Protein AF-A0A7V1ZE60-F1 (afdb_monomer)

Foldseek 3Di:
DCLVQLQVQLQVVLFVVLVVVDVQWPGKGWDFAADPPDDSLDTPDIDMDTDGPDPDPVVCVVVSVVSSNVSSVCSVVVVVCVVVVVGDRD

Sequence (90 aa):
SHVGKLYNIIANRIASDIVNNFEEINEAYVYIVSQIGKPINEPQVLDIKIRTEQNNLKIFENEIKKIAQKHLELLPNLWKEILEGKVQIC

Secondary structure (DSSP, 8-state):
--HHHHHHHHHHHHHHHHHHH-TTEEEE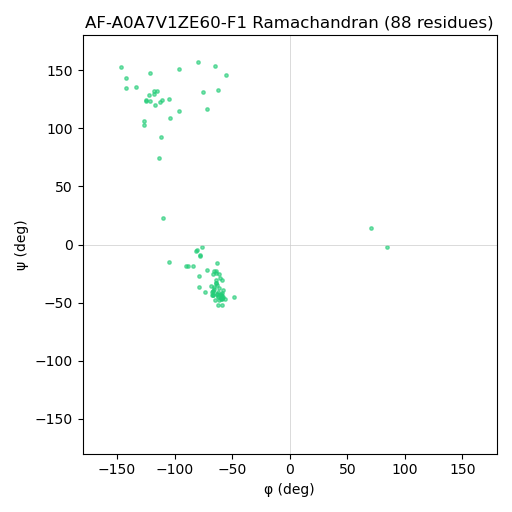EEEEE--TTS-TTS-SEEEEEEEES-S-THHHHHHHHHHHHHHHHHHHHHHHHHHTT-S---

Solvent-accessible surface area (backbone atoms only — not comparable to full-atom values): 5446 Å² total; per-residue (Å²): 139,59,65,68,59,54,46,53,53,48,29,50,51,46,25,51,50,52,39,73,75,32,90,63,34,80,44,52,48,52,48,74,40,79,44,93,95,48,61,88,61,52,51,74,40,78,48,77,48,76,42,53,89,63,91,65,66,73,79,49,49,67,58,54,48,52,54,47,50,56,55,32,72,42,50,87,54,47,64,57,44,49,75,70,63,76,52,91,80,131

pLDDT: mean 87.63, std 9.3, range [47.62, 96.69]

Radius of gyration: 13.68 Å; Cα contacts (8 Å, |Δi|>4): 91; chains: 1; bounding box: 29×27×34 Å

Structure (mmCIF, N/CA/C/O backbone):
data_AF-A0A7V1ZE60-F1
#
_entry.id   AF-A0A7V1ZE60-F1
#
loop_
_atom_site.group_PDB
_atom_site.id
_atom_site.type_symbol
_atom_site.label_atom_id
_atom_site.label_alt_id
_atom_site.label_comp_id
_atom_site.label_asym_id
_atom_site.label_entity_id
_atom_site.label_seq_id
_atom_site.pdbx_PDB_ins_code
_atom_site.Cartn_x
_atom_site.Cartn_y
_atom_site.Cartn_z
_atom_site.occupancy
_atom_site.B_iso_or_equiv
_atom_site.auth_seq_id
_atom_site.auth_comp_id
_atom_site.auth_asym_id
_atom_site.auth_atom_id
_atom_site.pdbx_PDB_model_num
ATOM 1 N N . SER A 1 1 ? -1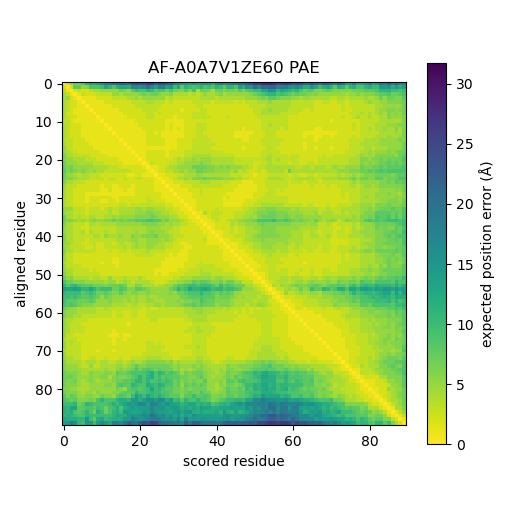4.765 3.951 12.869 1.00 47.62 1 SER A N 1
ATOM 2 C CA . SER A 1 1 ? -15.497 4.228 11.611 1.00 47.62 1 SER A CA 1
ATOM 3 C C . SER A 1 1 ? -14.654 4.879 10.503 1.00 47.62 1 SER A C 1
ATOM 5 O O . SER A 1 1 ? -15.154 4.963 9.392 1.00 47.62 1 SER A O 1
ATOM 7 N N . HIS A 1 2 ? -13.383 5.273 10.714 1.00 69.00 2 HIS A N 1
ATOM 8 C CA . HIS A 1 2 ? -12.573 5.955 9.679 1.00 69.00 2 HIS A CA 1
ATOM 9 C C . HIS A 1 2 ? -11.405 5.153 9.076 1.00 69.00 2 HIS A C 1
ATOM 11 O O . HIS A 1 2 ? -10.488 5.737 8.508 1.00 69.00 2 HIS A O 1
ATOM 17 N N . VAL A 1 3 ? -11.451 3.818 9.130 1.00 73.69 3 VAL A N 1
ATOM 18 C CA . VAL A 1 3 ? -10.385 2.961 8.570 1.00 73.69 3 VAL A CA 1
ATOM 19 C C . VAL A 1 3 ? -10.170 3.232 7.075 1.00 73.69 3 VAL A C 1
ATOM 21 O O . VAL A 1 3 ? -9.034 3.362 6.639 1.00 73.69 3 VAL A O 1
ATOM 24 N N . GLY A 1 4 ? -11.248 3.454 6.312 1.00 78.56 4 GLY A N 1
ATOM 25 C CA . GLY A 1 4 ? -11.148 3.788 4.886 1.00 78.56 4 GLY A CA 1
ATOM 26 C C . GLY A 1 4 ? -10.391 5.092 4.598 1.00 78.56 4 GLY A C 1
ATOM 27 O O . GLY A 1 4 ? -9.602 5.141 3.662 1.00 78.56 4 GLY A O 1
ATOM 28 N N . LYS A 1 5 ? -10.550 6.135 5.430 1.00 84.88 5 LYS A N 1
ATOM 29 C CA . LYS A 1 5 ? -9.779 7.383 5.265 1.00 84.88 5 LYS A CA 1
ATOM 30 C C . LYS A 1 5 ? -8.297 7.165 5.560 1.00 84.88 5 LYS A C 1
ATOM 32 O O . LYS A 1 5 ? -7.459 7.638 4.804 1.00 84.88 5 LYS A O 1
ATOM 37 N N . LEU A 1 6 ? -7.984 6.425 6.627 1.00 86.50 6 LEU A N 1
ATOM 38 C CA . LEU A 1 6 ? -6.600 6.084 6.974 1.00 86.50 6 LEU A CA 1
ATOM 39 C C . LEU A 1 6 ? -5.928 5.301 5.843 1.00 86.50 6 LEU A C 1
ATOM 41 O O . LEU A 1 6 ? -4.798 5.602 5.476 1.00 86.50 6 LEU A O 1
ATOM 45 N N . TYR A 1 7 ? -6.645 4.346 5.253 1.00 90.38 7 TYR A N 1
ATOM 46 C CA . TYR A 1 7 ? -6.142 3.564 4.129 1.00 90.38 7 TYR A CA 1
ATOM 47 C C . TYR A 1 7 ? -5.942 4.405 2.879 1.00 90.38 7 TYR A C 1
ATOM 49 O O . TYR A 1 7 ? -4.907 4.260 2.247 1.00 90.38 7 TYR A O 1
ATOM 57 N N . ASN A 1 8 ? -6.842 5.338 2.565 1.00 89.75 8 ASN A N 1
ATOM 58 C CA . ASN A 1 8 ? -6.626 6.256 1.445 1.00 89.75 8 ASN A CA 1
ATOM 59 C C . ASN A 1 8 ? -5.385 7.137 1.649 1.00 89.75 8 ASN A C 1
ATOM 61 O O . ASN A 1 8 ? -4.620 7.352 0.712 1.00 89.75 8 ASN A O 1
ATOM 65 N N . ILE A 1 9 ? -5.154 7.629 2.868 1.00 89.81 9 ILE A N 1
ATOM 66 C CA . ILE A 1 9 ? -3.965 8.435 3.184 1.00 89.81 9 ILE A CA 1
ATOM 67 C C . ILE A 1 9 ? -2.694 7.592 3.030 1.00 89.81 9 ILE A C 1
ATOM 69 O O . ILE A 1 9 ? -1.744 8.021 2.379 1.00 89.81 9 ILE A O 1
ATOM 73 N N . ILE A 1 10 ? -2.674 6.386 3.600 1.00 91.69 10 ILE A N 1
ATOM 74 C CA . ILE A 1 10 ? -1.517 5.488 3.524 1.00 91.69 10 ILE A CA 1
ATOM 75 C C . ILE A 1 10 ? -1.270 4.992 2.105 1.00 91.69 10 ILE A C 1
ATOM 77 O O . ILE A 1 10 ? -0.122 4.955 1.684 1.00 91.69 10 ILE A O 1
ATOM 81 N N . ALA A 1 11 ? -2.317 4.670 1.348 1.00 93.75 11 ALA A N 1
ATOM 82 C CA . ALA A 1 11 ? -2.195 4.267 -0.046 1.00 93.75 11 ALA A CA 1
ATOM 83 C C . ALA A 1 11 ? -1.502 5.359 -0.871 1.00 93.75 11 ALA A C 1
ATOM 85 O O . ALA A 1 11 ? -0.552 5.065 -1.592 1.00 93.75 11 ALA A O 1
ATOM 86 N N . ASN A 1 12 ? -1.907 6.622 -0.689 1.00 93.31 12 ASN A N 1
ATOM 87 C CA . ASN A 1 12 ? -1.238 7.758 -1.323 1.00 93.31 12 ASN A CA 1
ATOM 88 C C . ASN A 1 12 ? 0.217 7.903 -0.861 1.00 93.31 12 ASN A C 1
ATOM 90 O O . ASN A 1 12 ? 1.097 8.061 -1.698 1.00 93.31 12 ASN A O 1
ATOM 94 N N . ARG A 1 13 ? 0.496 7.797 0.446 1.00 93.06 13 ARG A N 1
ATOM 95 C CA . ARG A 1 13 ? 1.874 7.877 0.966 1.00 93.06 13 ARG A CA 1
ATOM 96 C C . ARG A 1 13 ? 2.769 6.786 0.388 1.00 93.06 13 ARG A C 1
ATOM 98 O O . ARG A 1 13 ? 3.865 7.103 -0.050 1.00 93.06 13 ARG A O 1
ATOM 105 N N . ILE A 1 14 ? 2.299 5.540 0.347 1.00 95.25 14 ILE A N 1
ATOM 106 C CA . ILE A 1 14 ? 3.035 4.416 -0.244 1.00 95.25 14 ILE A CA 1
ATOM 107 C C . ILE A 1 14 ? 3.281 4.678 -1.732 1.00 95.25 14 ILE A C 1
ATOM 109 O O . ILE A 1 14 ? 4.411 4.536 -2.183 1.00 95.25 14 ILE A O 1
ATOM 113 N N . ALA A 1 15 ? 2.258 5.092 -2.487 1.00 95.94 15 ALA A N 1
ATOM 114 C CA . ALA A 1 15 ? 2.400 5.382 -3.913 1.00 95.94 15 ALA A CA 1
ATOM 115 C C . ALA A 1 15 ? 3.437 6.488 -4.170 1.00 95.94 15 ALA A C 1
ATOM 117 O O . ALA A 1 15 ? 4.325 6.316 -5.002 1.00 95.94 15 ALA A O 1
ATOM 118 N N . SER A 1 16 ? 3.366 7.591 -3.418 1.00 95.06 16 SER A N 1
ATOM 119 C CA . SER A 1 16 ? 4.335 8.686 -3.508 1.00 95.06 16 SER A CA 1
ATOM 120 C C . SER A 1 16 ? 5.746 8.246 -3.121 1.00 95.06 16 SER A C 1
ATOM 122 O O . SER A 1 16 ? 6.697 8.611 -3.799 1.00 95.06 16 SER A O 1
ATOM 124 N N . ASP A 1 17 ? 5.898 7.458 -2.057 1.00 95.81 17 ASP A N 1
ATOM 125 C CA . ASP A 1 17 ? 7.206 6.979 -1.602 1.00 95.81 17 ASP A CA 1
ATOM 126 C C . ASP A 1 17 ? 7.834 6.037 -2.642 1.00 95.81 17 ASP A C 1
ATOM 128 O O . ASP A 1 17 ? 9.022 6.133 -2.921 1.00 95.81 17 ASP A O 1
ATOM 132 N N . ILE A 1 18 ? 7.044 5.182 -3.299 1.00 95.31 18 ILE A N 1
ATOM 133 C CA . ILE A 1 18 ? 7.535 4.329 -4.392 1.00 95.31 18 ILE A CA 1
ATOM 134 C C . ILE A 1 18 ? 8.047 5.181 -5.561 1.00 95.31 18 ILE A C 1
ATOM 136 O O . ILE A 1 18 ? 9.182 4.995 -5.985 1.00 95.31 18 ILE A O 1
ATOM 140 N N . VAL A 1 19 ? 7.248 6.129 -6.057 1.00 95.25 19 VAL A N 1
ATOM 141 C CA . VAL A 1 19 ? 7.643 6.975 -7.200 1.00 95.25 19 VAL A CA 1
ATOM 142 C C . VAL A 1 19 ? 8.853 7.859 -6.863 1.00 95.25 19 VAL A C 1
ATOM 144 O O . VAL A 1 19 ? 9.691 8.108 -7.719 1.00 95.25 19 VAL A O 1
ATOM 147 N N . ASN A 1 20 ? 8.991 8.301 -5.610 1.00 94.88 20 ASN A N 1
ATOM 148 C CA . ASN A 1 20 ? 10.117 9.140 -5.189 1.00 94.88 20 ASN A CA 1
ATOM 149 C C . ASN A 1 20 ? 11.419 8.360 -4.933 1.00 94.88 20 ASN A C 1
ATOM 151 O O . ASN A 1 20 ? 12.492 8.948 -5.030 1.00 94.88 20 ASN A O 1
ATOM 155 N N . ASN A 1 21 ? 11.349 7.074 -4.563 1.00 93.75 21 ASN A N 1
ATOM 156 C CA . ASN A 1 21 ? 12.543 6.258 -4.294 1.00 93.75 21 ASN A CA 1
ATOM 157 C C . ASN A 1 21 ? 13.097 5.556 -5.543 1.00 93.75 21 ASN A C 1
ATOM 159 O O . ASN A 1 21 ? 14.250 5.129 -5.522 1.00 93.75 21 ASN A O 1
ATOM 163 N N . PHE A 1 22 ? 12.298 5.417 -6.603 1.00 92.44 22 PHE A N 1
ATOM 164 C CA . PHE A 1 22 ? 12.691 4.734 -7.836 1.00 92.44 22 PHE A CA 1
ATOM 165 C C . PHE A 1 22 ? 12.456 5.643 -9.039 1.00 92.44 22 PHE A C 1
ATOM 167 O O . PHE A 1 22 ? 11.319 5.809 -9.477 1.00 92.44 22 PHE A O 1
ATOM 174 N N . GLU A 1 23 ? 13.534 6.187 -9.610 1.00 89.62 23 GLU A N 1
ATOM 175 C CA . GLU A 1 23 ? 13.461 7.021 -10.821 1.00 89.62 23 GLU A CA 1
ATOM 176 C C . GLU A 1 23 ? 12.886 6.247 -12.019 1.00 89.62 23 GLU A C 1
ATOM 178 O O . GLU A 1 23 ? 12.288 6.832 -12.920 1.00 89.62 23 GLU A O 1
ATOM 183 N N . GLU A 1 24 ? 13.019 4.919 -12.020 1.00 92.44 24 GLU A N 1
ATOM 184 C CA . GLU A 1 24 ? 12.515 4.047 -13.077 1.00 92.44 24 GLU A CA 1
ATOM 185 C C . GLU A 1 24 ? 11.000 3.794 -13.004 1.00 92.44 24 GLU A C 1
ATOM 187 O O . GLU A 1 24 ? 10.448 3.187 -13.926 1.00 92.44 24 GLU A O 1
ATOM 192 N N . ILE A 1 25 ? 10.317 4.198 -11.925 1.00 93.62 25 ILE A N 1
ATOM 193 C CA . ILE A 1 25 ? 8.875 3.991 -11.739 1.00 93.62 25 ILE A CA 1
ATOM 194 C C . ILE A 1 25 ? 8.132 5.304 -11.995 1.00 93.62 25 ILE A C 1
ATOM 196 O O . ILE A 1 25 ? 8.157 6.224 -11.185 1.00 93.62 25 ILE A O 1
ATOM 200 N N . ASN A 1 26 ? 7.400 5.373 -13.108 1.00 92.31 26 ASN A N 1
ATOM 201 C CA . ASN A 1 26 ? 6.670 6.578 -13.509 1.00 92.31 26 ASN A CA 1
ATOM 202 C C . ASN A 1 26 ? 5.350 6.756 -12.745 1.00 92.31 26 ASN A C 1
ATOM 204 O O . ASN A 1 26 ? 4.935 7.878 -12.469 1.00 92.31 26 ASN A O 1
ATOM 208 N N . GLU A 1 27 ? 4.65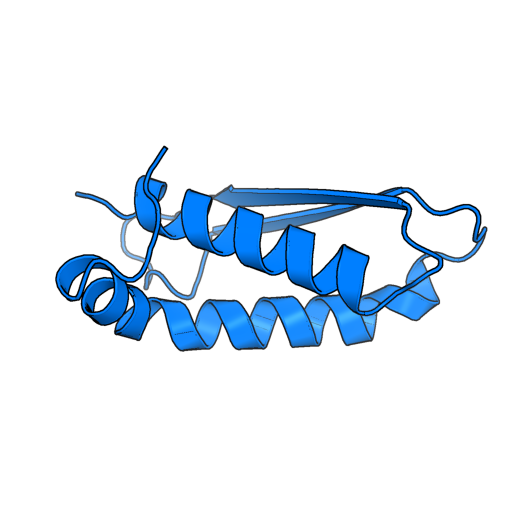4 5.654 -12.453 1.00 94.19 27 GLU A N 1
ATOM 209 C CA . GLU A 1 27 ? 3.335 5.669 -11.813 1.00 94.19 27 GLU A CA 1
ATOM 210 C C . GLU A 1 27 ? 3.220 4.501 -10.829 1.00 94.19 27 GLU A C 1
ATOM 212 O O . GLU A 1 27 ? 3.687 3.391 -11.105 1.00 94.19 27 GLU A O 1
ATOM 217 N N . ALA A 1 28 ? 2.548 4.731 -9.702 1.00 95.94 28 ALA A N 1
ATOM 218 C CA . ALA A 1 28 ? 2.217 3.700 -8.728 1.00 95.94 28 ALA A CA 1
ATOM 219 C C . ALA A 1 28 ? 0.749 3.820 -8.296 1.00 95.94 28 ALA A C 1
ATOM 221 O O . ALA A 1 28 ? 0.259 4.906 -7.991 1.00 95.94 28 ALA A O 1
ATOM 222 N N . TYR A 1 29 ? 0.060 2.684 -8.236 1.00 96.44 29 TYR A N 1
ATOM 223 C CA . TYR A 1 29 ? -1.317 2.554 -7.771 1.00 96.44 29 TYR A CA 1
ATOM 224 C C . TYR A 1 29 ? -1.351 1.577 -6.604 1.00 96.44 29 TYR A C 1
ATOM 226 O O . TYR A 1 29 ? -0.836 0.464 -6.710 1.00 96.44 29 TYR A O 1
ATOM 234 N N . VAL A 1 30 ? -1.968 1.985 -5.499 1.00 96.69 30 VAL A N 1
ATOM 235 C CA . VAL A 1 30 ? -2.009 1.205 -4.259 1.00 96.69 30 VAL A CA 1
ATOM 236 C C . VAL A 1 30 ? -3.462 1.013 -3.843 1.00 96.69 30 VAL A C 1
ATOM 238 O O . VAL A 1 30 ? -4.191 1.985 -3.651 1.00 96.69 30 VAL A O 1
ATOM 241 N N . TYR A 1 31 ? -3.875 -0.241 -3.679 1.00 95.25 31 TYR A N 1
ATOM 242 C CA . TYR A 1 31 ? -5.208 -0.619 -3.217 1.00 95.25 31 TYR A CA 1
ATOM 243 C C . TYR A 1 31 ? -5.101 -1.374 -1.899 1.00 95.25 31 TYR A C 1
ATOM 245 O O . TYR A 1 31 ? -4.353 -2.343 -1.785 1.00 95.25 31 TYR A O 1
ATOM 253 N N . ILE A 1 32 ? -5.873 -0.944 -0.902 1.00 94.12 32 ILE A N 1
ATOM 254 C CA . ILE A 1 32 ? -5.878 -1.555 0.429 1.00 94.12 32 ILE A CA 1
ATOM 255 C C . ILE A 1 32 ? -7.306 -1.959 0.778 1.00 94.12 32 ILE A C 1
ATOM 257 O O . ILE A 1 32 ? -8.215 -1.128 0.778 1.00 94.12 32 ILE A O 1
ATOM 261 N N . VAL A 1 33 ? -7.496 -3.237 1.101 1.00 91.94 33 VAL A N 1
ATOM 262 C CA . VAL A 1 33 ? -8.789 -3.803 1.501 1.00 91.94 33 VAL A CA 1
ATOM 263 C C . VAL A 1 33 ? -8.718 -4.213 2.965 1.00 91.94 33 VAL A C 1
ATOM 265 O O . VAL A 1 33 ? -7.865 -5.011 3.353 1.00 91.94 33 VAL A O 1
ATOM 268 N N . SER A 1 34 ? -9.609 -3.666 3.792 1.00 90.25 34 SER A N 1
ATOM 269 C CA . SER A 1 34 ? -9.721 -4.044 5.204 1.00 90.25 34 SER A CA 1
ATOM 270 C C . SER A 1 34 ? -10.488 -5.351 5.377 1.00 90.25 34 SER A C 1
ATOM 272 O O . SER A 1 34 ? -11.330 -5.711 4.558 1.00 90.25 34 SER A O 1
ATOM 274 N N . GLN A 1 35 ? -10.251 -6.017 6.506 1.00 88.25 35 GLN A N 1
ATOM 275 C CA . GLN A 1 35 ? -11.074 -7.125 6.977 1.00 88.25 35 GLN A CA 1
ATOM 276 C C . GLN A 1 35 ? -11.696 -6.762 8.326 1.00 88.25 35 GLN A C 1
ATOM 278 O O . GLN A 1 35 ? -11.010 -6.295 9.237 1.00 88.25 35 GLN A O 1
ATOM 283 N N . ILE A 1 36 ? -13.004 -6.977 8.476 1.00 86.44 36 ILE A N 1
ATOM 284 C CA . ILE A 1 36 ? -13.685 -6.766 9.760 1.00 86.44 36 ILE A CA 1
ATOM 285 C C . ILE A 1 36 ? -13.096 -7.725 10.804 1.00 86.44 36 ILE A C 1
ATOM 287 O O . ILE A 1 36 ? -12.935 -8.914 10.540 1.00 86.44 36 ILE A O 1
ATOM 291 N N . GLY A 1 37 ? -12.783 -7.201 11.991 1.00 86.12 37 GLY A N 1
ATOM 292 C CA . GLY A 1 37 ? -12.213 -7.976 13.098 1.00 86.12 37 GLY A CA 1
ATOM 293 C C . GLY A 1 37 ? -10.692 -8.151 13.048 1.00 86.12 37 GLY A C 1
ATOM 294 O O . GLY A 1 37 ? -10.131 -8.722 13.981 1.00 86.12 37 GLY A O 1
ATOM 295 N N . LYS A 1 38 ? -10.014 -7.638 12.011 1.00 87.69 38 LYS A N 1
ATOM 296 C CA . LYS A 1 38 ? -8.549 -7.600 11.934 1.00 87.69 38 LYS A CA 1
ATOM 297 C C . LYS A 1 38 ? -7.974 -6.253 12.389 1.00 87.69 38 LYS A C 1
ATOM 299 O O . LYS A 1 38 ? -8.646 -5.225 12.254 1.00 87.69 38 LYS A O 1
ATOM 304 N N . PRO A 1 39 ? -6.739 -6.239 12.927 1.00 87.50 39 PRO A N 1
ATOM 305 C CA . PRO A 1 39 ? -6.007 -5.005 13.187 1.00 87.50 39 PRO A CA 1
ATOM 306 C C . PRO A 1 39 ? -5.868 -4.148 11.923 1.00 87.50 39 PRO A C 1
ATOM 308 O O . PRO A 1 39 ? -5.713 -4.668 10.823 1.00 87.50 39 PRO A O 1
ATOM 311 N N . ILE A 1 40 ? -5.882 -2.819 12.064 1.00 85.06 40 ILE A N 1
ATOM 312 C CA . ILE A 1 40 ? -5.811 -1.910 10.904 1.00 85.06 40 ILE A CA 1
ATOM 313 C C . ILE A 1 40 ? -4.487 -2.011 10.134 1.00 85.06 40 ILE A C 1
ATOM 315 O O . ILE A 1 40 ? -4.460 -1.695 8.951 1.00 85.06 40 ILE A O 1
ATOM 319 N N . ASN A 1 41 ? -3.411 -2.450 10.781 1.00 88.00 41 ASN A N 1
ATOM 320 C CA . ASN A 1 41 ? -2.102 -2.706 10.178 1.00 88.00 41 ASN A CA 1
ATOM 321 C C . ASN A 1 41 ? -2.014 -4.078 9.479 1.00 88.00 41 ASN A C 1
ATOM 323 O O . ASN A 1 41 ? -1.016 -4.346 8.819 1.00 88.00 41 ASN A O 1
ATOM 327 N N . GLU A 1 42 ? -3.046 -4.921 9.587 1.00 89.31 42 GLU A N 1
ATOM 328 C CA . GLU A 1 42 ? -3.169 -6.212 8.899 1.00 89.31 42 GLU A CA 1
ATOM 329 C C . GLU A 1 42 ? -4.327 -6.166 7.882 1.00 89.31 42 GLU A C 1
ATOM 331 O O . GLU A 1 42 ? -5.405 -6.718 8.136 1.00 89.31 42 GLU A O 1
ATOM 336 N N . PRO A 1 43 ? -4.158 -5.483 6.734 1.00 91.19 43 PRO A N 1
ATOM 337 C CA . PRO A 1 43 ? -5.180 -5.481 5.696 1.00 91.19 43 PRO A CA 1
ATOM 338 C C . PRO A 1 43 ? -5.360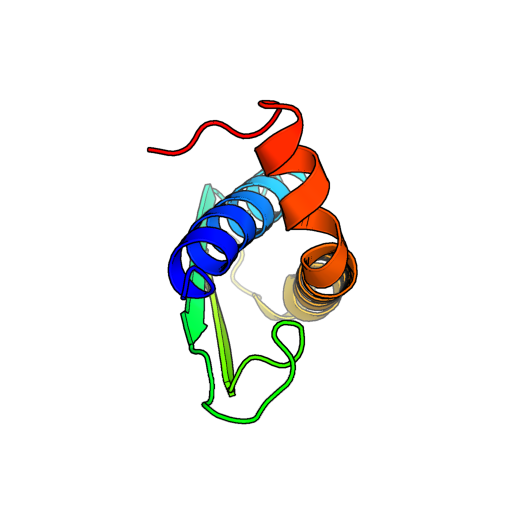 -6.886 5.106 1.00 91.19 43 PRO A C 1
ATOM 340 O O . PRO A 1 43 ? -4.429 -7.689 5.069 1.00 91.19 43 PRO A O 1
ATOM 343 N N . GLN A 1 44 ? -6.557 -7.169 4.588 1.00 92.94 44 GLN A N 1
ATOM 344 C CA . GLN A 1 44 ? -6.830 -8.415 3.869 1.00 92.94 44 GLN A CA 1
ATOM 345 C C . GLN A 1 44 ? -5.983 -8.515 2.602 1.00 92.94 44 GLN A C 1
ATOM 347 O O . GLN A 1 44 ? -5.481 -9.580 2.253 1.00 92.94 44 GLN A O 1
ATOM 352 N N . VAL A 1 45 ? -5.886 -7.391 1.891 1.00 94.00 45 VAL A N 1
ATOM 353 C CA . VAL A 1 45 ? -5.154 -7.258 0.638 1.00 94.00 45 VAL A CA 1
ATOM 354 C C . VAL A 1 45 ? -4.485 -5.895 0.624 1.00 94.00 45 VAL A C 1
ATOM 356 O O . VAL A 1 45 ? -5.117 -4.883 0.936 1.00 94.00 45 VAL A O 1
ATOM 359 N N . LEU A 1 46 ? -3.220 -5.886 0.223 1.00 94.44 46 LEU A N 1
ATOM 360 C CA . LEU A 1 46 ? -2.489 -4.698 -0.182 1.00 94.44 46 LEU A CA 1
ATOM 361 C C . LEU A 1 46 ? -1.917 -4.983 -1.573 1.00 94.44 46 LEU A C 1
ATOM 363 O O . LEU A 1 46 ? -0.977 -5.761 -1.711 1.00 94.44 46 LEU A O 1
ATOM 367 N N . ASP A 1 47 ? -2.555 -4.419 -2.593 1.00 96.12 47 ASP A N 1
ATOM 368 C CA . ASP A 1 47 ? -2.199 -4.610 -3.999 1.00 96.12 47 ASP A CA 1
ATOM 369 C C . ASP A 1 47 ? -1.486 -3.359 -4.511 1.00 96.12 47 ASP A C 1
ATOM 371 O O . ASP A 1 47 ? -2.000 -2.245 -4.380 1.00 96.12 47 ASP A O 1
ATOM 375 N N . ILE A 1 48 ? -0.290 -3.540 -5.067 1.00 95.50 48 ILE A N 1
ATOM 376 C CA . ILE A 1 48 ? 0.539 -2.456 -5.592 1.00 95.50 48 ILE A CA 1
ATOM 377 C C . ILE A 1 48 ? 0.805 -2.736 -7.062 1.00 95.50 48 ILE A C 1
ATOM 379 O O . ILE A 1 48 ? 1.371 -3.768 -7.421 1.00 95.50 48 ILE A O 1
ATOM 383 N N . LYS A 1 49 ? 0.441 -1.777 -7.907 1.00 94.69 49 LYS A N 1
ATOM 384 C CA . LYS A 1 49 ? 0.721 -1.802 -9.340 1.00 94.69 49 LYS A CA 1
ATOM 385 C C . LYS A 1 49 ? 1.656 -0.661 -9.671 1.00 94.69 49 LYS A C 1
ATOM 387 O O . LYS A 1 49 ? 1.409 0.470 -9.267 1.00 94.69 49 LYS A O 1
ATOM 392 N N . ILE A 1 50 ? 2.702 -0.964 -10.421 1.00 94.81 50 ILE A N 1
ATOM 393 C CA . ILE A 1 50 ? 3.687 0.018 -10.860 1.00 94.81 50 ILE A CA 1
ATOM 394 C C . ILE A 1 50 ? 3.749 0.046 -12.380 1.00 94.81 50 ILE A C 1
ATOM 396 O O . ILE A 1 50 ? 3.562 -0.979 -13.039 1.00 94.81 50 ILE A O 1
ATOM 400 N N . ARG A 1 51 ? 4.034 1.224 -12.923 1.00 93.50 51 ARG A N 1
ATOM 401 C CA . ARG A 1 51 ? 4.383 1.418 -14.325 1.00 93.50 51 ARG A CA 1
ATOM 402 C C . ARG A 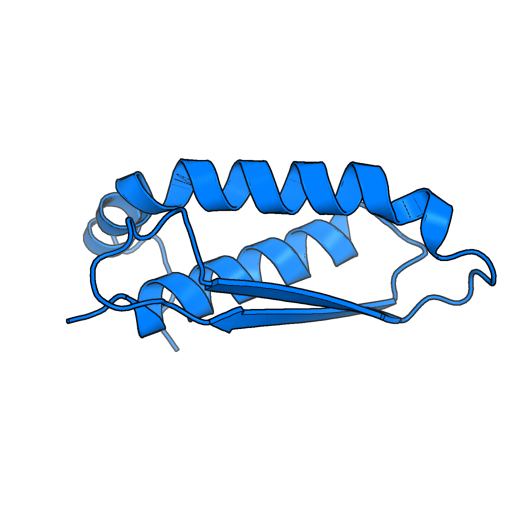1 51 ? 5.847 1.819 -14.401 1.00 93.50 51 ARG A C 1
ATOM 404 O O . ARG A 1 51 ? 6.251 2.792 -13.773 1.00 93.50 51 ARG A O 1
ATOM 411 N N . THR A 1 52 ? 6.622 1.063 -15.163 1.00 92.44 52 THR A N 1
ATOM 412 C CA . THR A 1 52 ? 8.058 1.274 -15.347 1.00 92.44 52 THR A CA 1
ATOM 413 C C . THR A 1 52 ? 8.453 0.871 -16.762 1.00 92.44 52 THR A C 1
ATOM 415 O O . THR A 1 52 ? 7.802 0.021 -17.373 1.00 92.44 52 THR A O 1
ATOM 418 N N . GLU A 1 53 ? 9.517 1.480 -17.276 1.00 89.31 53 GLU A N 1
ATOM 419 C CA . GLU A 1 53 ? 10.153 1.088 -18.539 1.00 89.31 53 GLU A CA 1
ATOM 420 C C . GLU A 1 53 ? 11.038 -0.165 -18.385 1.00 89.31 53 GLU A C 1
ATOM 422 O O . GLU A 1 53 ? 11.488 -0.742 -19.374 1.00 89.31 53 GLU A O 1
ATOM 427 N N . GLN A 1 54 ? 11.273 -0.622 -17.150 1.00 87.50 54 GLN A N 1
ATOM 428 C CA . GLN A 1 54 ? 12.044 -1.827 -16.864 1.00 87.50 54 GLN A CA 1
ATOM 429 C C . GLN A 1 54 ? 11.244 -3.098 -17.168 1.00 87.50 54 G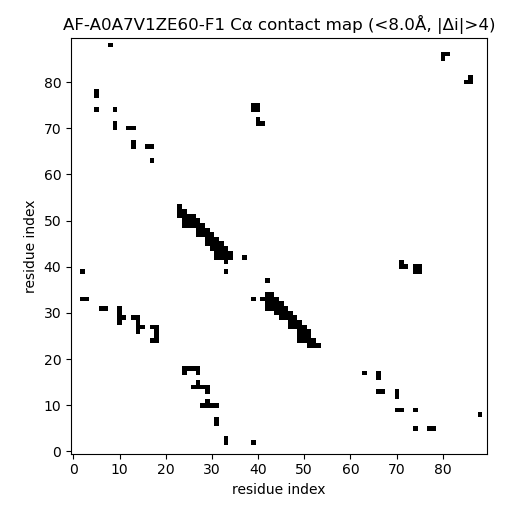LN A C 1
ATOM 431 O O . GLN A 1 54 ? 10.137 -3.304 -16.672 1.00 87.50 54 GLN A O 1
ATOM 436 N N . ASN A 1 55 ? 11.860 -4.030 -17.897 1.00 83.88 55 ASN A N 1
ATOM 437 C CA . ASN A 1 55 ? 11.222 -5.307 -18.235 1.00 83.88 55 ASN A CA 1
ATOM 438 C C . ASN A 1 55 ? 11.104 -6.269 -17.040 1.00 83.88 55 ASN A C 1
ATOM 440 O O . ASN A 1 55 ? 10.289 -7.192 -17.072 1.00 83.88 55 ASN A O 1
ATOM 444 N N . ASN A 1 56 ? 11.928 -6.103 -15.999 1.00 86.88 56 ASN A N 1
ATOM 445 C CA . ASN A 1 56 ? 11.964 -7.019 -14.861 1.00 86.88 56 ASN A CA 1
ATOM 446 C C . ASN A 1 56 ? 11.436 -6.365 -13.581 1.00 86.88 56 ASN A C 1
ATOM 448 O O . ASN A 1 56 ? 12.203 -5.806 -12.809 1.00 86.88 56 ASN A O 1
ATOM 452 N N . LEU A 1 57 ? 10.143 -6.521 -13.300 1.00 84.69 57 LEU A N 1
ATOM 453 C CA . LEU A 1 57 ? 9.501 -5.963 -12.100 1.00 84.69 57 LEU A CA 1
ATOM 454 C C . LEU A 1 57 ? 10.005 -6.569 -10.779 1.00 84.69 57 LEU A C 1
ATOM 456 O O . LEU A 1 57 ? 9.897 -5.940 -9.728 1.00 84.69 57 LEU A O 1
ATOM 460 N N . LYS A 1 58 ? 10.568 -7.786 -10.812 1.00 86.88 58 LYS A N 1
ATOM 461 C CA . LYS A 1 58 ? 10.987 -8.504 -9.595 1.00 86.88 58 LYS A CA 1
ATOM 462 C C . LYS A 1 58 ? 12.102 -7.794 -8.832 1.00 86.88 58 LYS A C 1
ATOM 464 O O . LYS A 1 58 ? 12.247 -8.022 -7.636 1.00 86.88 58 LYS A O 1
ATOM 469 N N . ILE A 1 59 ? 12.874 -6.938 -9.502 1.00 89.69 59 ILE A N 1
ATOM 470 C CA . ILE A 1 59 ? 13.942 -6.160 -8.859 1.00 89.69 59 ILE A CA 1
ATOM 471 C C . ILE A 1 59 ? 13.391 -5.186 -7.811 1.00 89.69 59 ILE A C 1
ATOM 473 O O . ILE A 1 59 ? 14.043 -4.959 -6.797 1.00 89.69 59 ILE A O 1
ATOM 477 N N . PHE A 1 60 ? 12.170 -4.679 -8.008 1.00 90.06 60 PHE A N 1
ATOM 478 C CA . PHE A 1 60 ? 11.543 -3.716 -7.101 1.00 90.06 60 PHE A CA 1
ATOM 479 C C . PHE A 1 60 ? 10.721 -4.383 -5.996 1.00 90.06 60 PHE A C 1
ATOM 481 O O . PHE A 1 60 ? 10.437 -3.756 -4.980 1.00 90.06 60 PHE A O 1
ATOM 488 N N . GLU A 1 61 ? 10.341 -5.654 -6.161 1.00 90.44 61 GLU A N 1
ATOM 489 C CA . GLU A 1 61 ? 9.367 -6.324 -5.292 1.00 90.44 61 GLU A CA 1
ATOM 490 C C . GLU A 1 61 ? 9.770 -6.293 -3.809 1.00 90.44 61 GLU A C 1
ATOM 492 O O . GLU A 1 61 ? 8.954 -5.957 -2.949 1.00 90.44 61 GLU A O 1
ATOM 497 N N . ASN A 1 62 ? 11.029 -6.613 -3.498 1.00 93.31 62 ASN A N 1
ATOM 498 C CA . ASN A 1 62 ? 11.503 -6.649 -2.113 1.00 93.31 62 ASN A CA 1
ATOM 499 C C . ASN A 1 62 ? 11.540 -5.261 -1.470 1.00 93.31 62 ASN A C 1
ATOM 501 O O . ASN A 1 62 ? 11.154 -5.116 -0.311 1.00 93.31 62 ASN A O 1
ATOM 505 N N . GLU A 1 63 ? 11.982 -4.245 -2.204 1.00 93.38 63 GLU A N 1
ATOM 506 C CA . GLU A 1 63 ? 12.062 -2.886 -1.671 1.00 93.38 63 GLU A CA 1
ATOM 507 C C . GLU A 1 63 ? 10.672 -2.253 -1.536 1.00 93.38 63 GLU A C 1
ATOM 509 O O . GLU A 1 63 ? 10.354 -1.688 -0.491 1.00 93.38 63 GLU A O 1
ATOM 514 N N . ILE A 1 64 ? 9.786 -2.454 -2.516 1.00 94.44 64 ILE A N 1
ATOM 515 C CA . ILE A 1 64 ? 8.382 -2.028 -2.432 1.00 94.44 64 ILE A CA 1
ATOM 516 C C . ILE A 1 64 ? 7.688 -2.681 -1.231 1.00 94.44 64 ILE A C 1
ATOM 518 O O . ILE A 1 64 ? 6.971 -2.002 -0.494 1.00 94.44 64 ILE A O 1
ATOM 522 N N . LYS A 1 65 ? 7.930 -3.976 -0.975 1.00 94.31 65 LYS A N 1
ATOM 523 C CA . LYS A 1 65 ? 7.402 -4.654 0.221 1.00 94.31 65 LYS A CA 1
ATOM 524 C C . LYS A 1 65 ? 7.893 -4.004 1.511 1.00 94.31 65 LYS A C 1
ATOM 526 O O . LYS A 1 65 ? 7.086 -3.793 2.412 1.00 94.31 65 LYS A O 1
ATOM 531 N N . LYS A 1 66 ? 9.178 -3.643 1.603 1.00 95.31 66 LYS A N 1
ATOM 532 C CA . LYS A 1 66 ? 9.723 -2.944 2.781 1.00 95.31 66 LYS A CA 1
ATOM 533 C C . LYS A 1 66 ? 9.070 -1.577 2.986 1.00 95.31 66 LYS A C 1
ATOM 535 O O . LYS A 1 66 ? 8.699 -1.254 4.114 1.00 95.31 66 LYS A O 1
ATOM 540 N N . ILE A 1 67 ? 8.893 -0.802 1.913 1.00 94.88 67 ILE A N 1
ATOM 541 C CA . ILE A 1 67 ? 8.201 0.495 1.958 1.00 94.88 67 ILE A CA 1
ATOM 542 C C . ILE A 1 67 ? 6.774 0.297 2.480 1.00 94.88 67 ILE A C 1
ATOM 544 O O . ILE A 1 67 ? 6.380 0.925 3.462 1.00 94.88 67 ILE A O 1
ATOM 548 N N . ALA A 1 68 ? 6.018 -0.630 1.888 1.00 94.25 68 ALA A N 1
ATOM 549 C CA . ALA A 1 68 ? 4.646 -0.911 2.299 1.00 94.25 68 ALA A CA 1
ATOM 550 C C . ALA A 1 68 ? 4.552 -1.345 3.772 1.00 94.25 68 ALA A C 1
ATOM 552 O O . ALA A 1 68 ? 3.726 -0.814 4.515 1.00 94.25 68 ALA A O 1
ATOM 553 N N . GLN A 1 69 ? 5.428 -2.253 4.215 1.00 93.62 69 GLN A N 1
ATOM 554 C CA . GLN A 1 69 ? 5.479 -2.738 5.598 1.00 93.62 69 GLN A CA 1
ATOM 555 C C . GLN A 1 69 ? 5.713 -1.589 6.589 1.00 93.62 69 GLN A C 1
ATOM 557 O O . GLN A 1 69 ? 4.976 -1.451 7.563 1.00 93.62 69 GLN A O 1
ATOM 562 N N . LYS A 1 70 ? 6.678 -0.711 6.295 1.00 93.75 70 LYS A N 1
ATOM 563 C CA . LYS A 1 70 ? 6.995 0.460 7.121 1.00 93.75 70 LYS A CA 1
ATOM 564 C C . LYS A 1 70 ? 5.789 1.389 7.278 1.00 9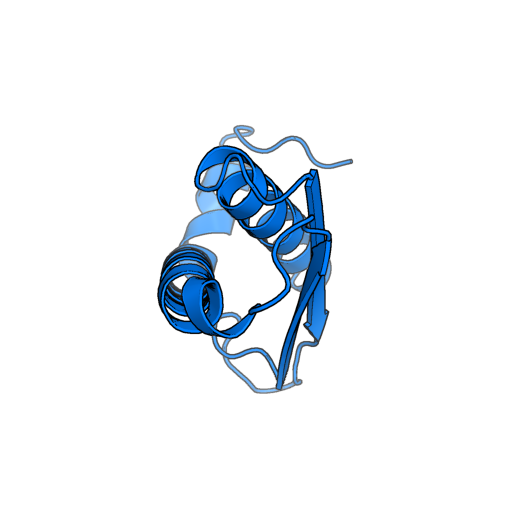3.75 70 LYS A C 1
ATOM 566 O O . LYS A 1 70 ? 5.499 1.843 8.381 1.00 93.75 70 LYS A O 1
ATOM 571 N N . HIS A 1 71 ? 5.057 1.661 6.197 1.00 92.00 71 HIS A N 1
ATOM 572 C CA . HIS A 1 71 ? 3.845 2.490 6.265 1.00 92.00 71 HIS A CA 1
ATOM 573 C C . HIS A 1 71 ? 2.704 1.802 7.029 1.00 92.00 71 HIS A C 1
ATOM 575 O O . HIS A 1 71 ? 1.984 2.468 7.776 1.00 92.00 71 HIS A O 1
ATOM 581 N N . LEU A 1 72 ? 2.558 0.478 6.905 1.00 90.56 72 LEU A N 1
ATOM 582 C CA . LEU A 1 72 ? 1.569 -0.286 7.675 1.00 90.56 72 LEU A CA 1
ATOM 583 C C . LEU A 1 72 ? 1.864 -0.284 9.182 1.00 90.56 72 LEU A C 1
ATOM 585 O O . LEU A 1 72 ? 0.939 -0.201 9.985 1.00 90.56 72 LEU A O 1
ATOM 589 N N . GLU A 1 73 ? 3.131 -0.320 9.588 1.00 90.88 73 GLU A N 1
ATOM 590 C CA . GLU A 1 73 ? 3.529 -0.228 11.001 1.00 90.88 73 GLU A CA 1
ATOM 591 C C . GLU A 1 73 ? 3.230 1.149 11.614 1.00 90.88 73 GLU A C 1
ATOM 593 O O . GLU A 1 73 ? 3.001 1.263 12.819 1.00 90.88 73 GLU A O 1
ATOM 598 N N . LEU A 1 74 ? 3.168 2.198 10.788 1.00 85.62 74 LEU A N 1
ATOM 599 C CA . LEU A 1 74 ? 2.853 3.565 11.213 1.00 85.62 74 LEU A CA 1
ATOM 600 C C . LEU A 1 74 ? 1.342 3.839 11.318 1.00 85.62 74 LEU A C 1
ATOM 602 O O . LEU A 1 74 ? 0.943 4.777 12.016 1.00 85.62 74 LEU A O 1
ATOM 606 N N . LEU A 1 75 ? 0.484 3.017 10.694 1.00 83.56 75 LEU A N 1
ATOM 607 C CA . LEU A 1 75 ? -0.984 3.169 10.719 1.00 83.56 75 LEU A CA 1
ATOM 608 C C . LEU A 1 75 ? -1.574 3.390 12.120 1.00 83.56 75 LEU A C 1
ATOM 610 O O . LEU A 1 75 ? -2.399 4.297 12.270 1.00 83.56 75 LEU A O 1
ATOM 614 N N . PRO A 1 76 ? -1.175 2.630 13.161 1.00 81.00 76 PRO A N 1
ATOM 615 C CA . PRO A 1 76 ? -1.690 2.816 14.514 1.00 81.00 76 PRO A CA 1
ATOM 616 C C . PRO A 1 76 ? -1.361 4.172 15.139 1.00 81.00 76 PRO A C 1
ATOM 618 O O . PRO A 1 76 ? -1.989 4.524 16.130 1.00 81.00 76 PRO A O 1
ATOM 621 N N . ASN A 1 77 ? -0.409 4.935 14.596 1.00 81.62 77 ASN A N 1
ATOM 622 C CA . ASN A 1 77 ? -0.055 6.276 15.072 1.00 81.62 77 ASN A CA 1
ATOM 623 C C . ASN A 1 77 ? -0.574 7.395 14.160 1.00 81.62 77 ASN A C 1
ATOM 625 O O . ASN A 1 77 ? -0.656 8.540 14.599 1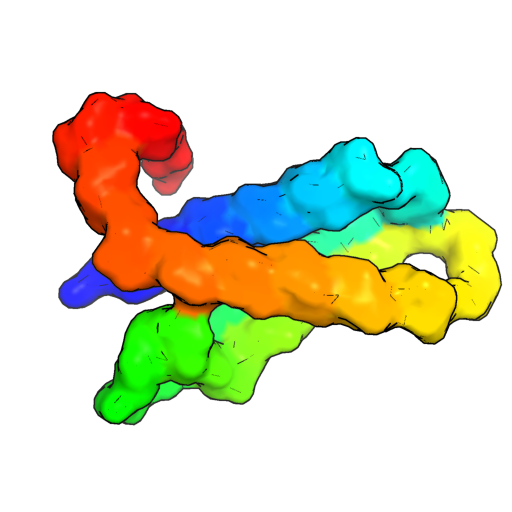.00 81.62 77 ASN A O 1
ATOM 629 N N . LEU A 1 78 ? -0.993 7.073 12.934 1.00 80.12 78 LEU A N 1
ATOM 630 C CA . LEU A 1 78 ? -1.414 8.045 11.921 1.00 80.12 78 LEU A CA 1
ATOM 631 C C . LEU A 1 78 ? -2.592 8.927 12.364 1.00 80.12 78 LEU A C 1
ATOM 633 O O . LEU A 1 78 ? -2.691 10.087 11.971 1.00 80.12 78 LEU A O 1
ATOM 637 N N . TRP A 1 79 ? -3.479 8.410 13.216 1.00 74.31 79 TRP A N 1
ATOM 638 C CA . TRP A 1 79 ? -4.587 9.199 13.760 1.00 74.31 79 TRP A CA 1
ATOM 639 C C . TRP A 1 79 ? -4.103 10.411 14.570 1.00 74.31 79 TRP A C 1
ATOM 641 O O . TRP A 1 79 ? -4.786 11.431 14.572 1.00 74.31 79 TRP A O 1
ATOM 651 N N . LYS A 1 80 ? -2.921 10.342 15.199 1.00 77.38 80 LYS A N 1
ATOM 652 C CA . LYS A 1 80 ? -2.322 11.484 15.908 1.00 77.38 80 LYS A CA 1
ATOM 653 C C . LYS A 1 80 ? -1.936 12.594 14.934 1.00 77.38 80 LYS A C 1
ATOM 655 O O . LYS A 1 80 ? -2.270 13.745 15.172 1.00 77.38 80 LYS A O 1
ATOM 660 N N . GLU A 1 81 ? -1.329 12.247 13.799 1.00 76.88 81 GLU A N 1
ATOM 661 C CA . GLU A 1 81 ? -0.964 13.223 12.760 1.00 76.88 81 GLU A CA 1
ATOM 662 C C . GLU A 1 81 ? -2.193 13.917 12.157 1.00 76.88 81 GLU A C 1
ATOM 664 O O . GLU A 1 81 ? -2.147 15.105 11.834 1.00 76.88 81 GLU A O 1
ATOM 669 N N . ILE A 1 82 ? -3.304 13.185 12.029 1.00 77.19 82 ILE A N 1
ATOM 670 C CA . ILE A 1 82 ? -4.584 13.741 11.574 1.00 77.19 82 ILE A CA 1
ATOM 671 C C . ILE A 1 82 ? -5.140 14.734 12.599 1.00 77.19 82 ILE A C 1
ATOM 673 O O . ILE A 1 82 ? -5.594 15.808 12.212 1.00 77.19 82 ILE A O 1
ATOM 677 N N . LEU A 1 83 ? -5.085 14.406 13.894 1.00 76.50 83 LEU A N 1
ATOM 678 C CA . LEU A 1 83 ? -5.516 15.318 14.961 1.00 76.50 83 LEU A CA 1
ATOM 679 C C . LEU A 1 83 ? -4.653 16.583 15.033 1.00 76.50 83 LEU A C 1
ATOM 681 O O . LEU A 1 83 ? -5.163 17.653 15.342 1.00 76.50 83 LEU A O 1
ATOM 685 N N . GLU A 1 84 ? -3.365 16.469 14.713 1.00 81.62 84 GLU A N 1
ATOM 686 C CA . GLU A 1 84 ? -2.430 17.596 14.635 1.00 8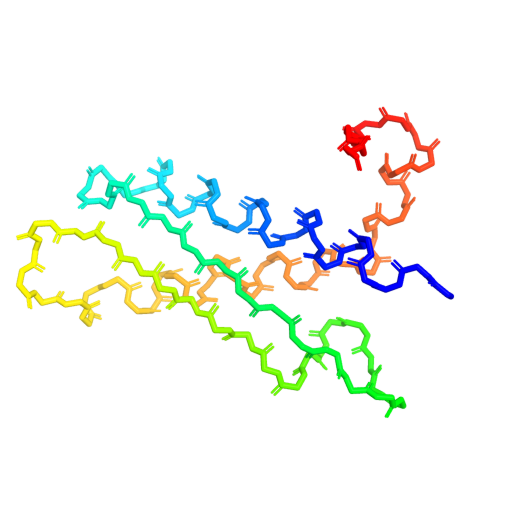1.62 84 GLU A CA 1
ATOM 687 C C . GLU A 1 84 ? -2.599 18.445 13.360 1.00 81.62 84 GLU A C 1
ATOM 689 O O . GLU A 1 84 ? -1.892 19.436 13.190 1.00 81.62 84 GLU A O 1
ATOM 694 N N . GLY A 1 85 ? -3.506 18.072 12.447 1.00 75.56 85 GLY A N 1
ATOM 695 C CA . GLY A 1 85 ? -3.751 18.803 11.200 1.00 75.56 85 GLY A CA 1
ATOM 696 C C . GLY A 1 85 ? -2.617 18.700 10.173 1.00 75.56 85 GLY A C 1
ATOM 697 O O . GLY A 1 85 ? -2.595 19.455 9.205 1.00 75.56 85 GLY A O 1
ATOM 698 N N . LYS A 1 86 ? -1.677 17.764 10.354 1.00 74.12 86 LYS A N 1
ATOM 699 C CA . LYS A 1 86 ? -0.509 17.574 9.471 1.00 74.12 86 LYS A CA 1
ATOM 700 C C . LYS A 1 86 ? -0.826 16.793 8.196 1.00 74.12 86 LYS A C 1
ATOM 702 O O . LYS A 1 86 ? 0.044 16.612 7.349 1.00 74.12 86 LYS A O 1
ATOM 707 N N . VAL A 1 87 ? -2.054 16.295 8.068 1.00 70.00 87 VAL A N 1
ATOM 708 C CA . VAL A 1 87 ? -2.492 15.483 6.935 1.00 70.00 87 VAL A CA 1
ATOM 709 C C . VAL A 1 87 ? -3.602 16.207 6.197 1.00 70.00 87 VAL A C 1
ATOM 711 O O . VAL A 1 87 ? -4.663 16.468 6.761 1.00 70.00 87 VAL A O 1
ATOM 714 N N . GLN A 1 88 ? -3.368 16.497 4.920 1.00 64.38 88 GLN A N 1
ATOM 715 C CA . GLN A 1 88 ? -4.402 17.019 4.041 1.00 64.38 88 GLN A CA 1
ATOM 716 C C . GLN A 1 88 ? -5.390 15.892 3.719 1.00 64.38 88 GLN A C 1
ATOM 718 O O . GLN A 1 88 ? -5.023 14.867 3.147 1.00 64.38 88 GLN A O 1
ATOM 723 N N . ILE A 1 89 ? -6.639 16.068 4.144 1.00 62.44 89 ILE A N 1
ATOM 724 C CA . ILE A 1 89 ? -7.739 15.155 3.839 1.00 62.44 89 ILE A CA 1
ATOM 725 C C . ILE A 1 89 ? -8.462 15.750 2.634 1.00 62.44 89 ILE A C 1
ATOM 727 O O . ILE A 1 89 ? -8.988 16.858 2.734 1.00 62.44 89 ILE A O 1
ATOM 731 N N . CYS A 1 90 ? -8.433 15.044 1.506 1.00 57.50 90 CYS A N 1
ATOM 732 C CA . CYS A 1 90 ? -9.200 15.394 0.313 1.00 57.50 90 CYS A CA 1
ATOM 733 C C . CYS A 1 90 ? -10.662 14.956 0.454 1.00 57.50 90 CYS A C 1
ATOM 735 O O . CYS A 1 90 ? -10.903 13.868 1.035 1.00 57.50 90 CYS A O 1
#

Nearest PDB structures (foldseek):
  4k0b-assembly1_B-2  TM=9.162E-01  e=2.182E-05  Saccharolobus solfataricus P2
  4hpv-assembly1_B-2  TM=9.023E-01  e=2.182E-05  Saccharolobus solfataricus P2
  4l2z-assembly1_B  TM=9.033E-01  e=2.855E-05  Saccharolobus solfataricus P2
  4ws9-assembly3_I  TM=9.019E-01  e=5.587E-05  Saccharolobus solfataricus P2
  2pn2-assembly1_A-2  TM=4.637E-01  e=3.624E+00  Psychrobacter arcticus 273-4

Mean predicted aligned error: 4.78 Å